Protein AF-A0AAA9SBT3-F1 (afdb_monomer)

Structure (mmCIF, N/CA/C/O backbone):
data_AF-A0AAA9SBT3-F1
#
_entry.id   AF-A0AAA9SBT3-F1
#
loop_
_atom_site.group_PDB
_atom_site.id
_atom_site.type_symbol
_atom_site.label_atom_id
_atom_site.label_alt_id
_atom_site.label_comp_id
_atom_site.label_asym_id
_atom_site.label_entity_id
_atom_site.label_seq_id
_atom_site.pdbx_PDB_ins_code
_atom_site.Cartn_x
_atom_site.Cartn_y
_atom_site.Cartn_z
_atom_site.occupancy
_atom_site.B_iso_or_equiv
_atom_site.auth_seq_id
_atom_site.auth_comp_id
_atom_site.auth_asym_id
_atom_site.auth_atom_id
_atom_site.pdbx_PDB_model_num
ATOM 1 N N . MET A 1 1 ? -6.600 -16.379 -8.487 1.00 61.62 1 MET A N 1
ATOM 2 C CA . MET A 1 1 ? -6.913 -15.166 -9.277 1.00 61.62 1 MET A CA 1
ATOM 3 C C . MET A 1 1 ? -7.416 -15.419 -10.704 1.00 61.62 1 MET A C 1
ATOM 5 O O . MET A 1 1 ? -7.814 -14.455 -11.329 1.00 61.62 1 MET A O 1
ATOM 9 N N . GLY A 1 2 ? -7.469 -16.645 -11.246 1.00 83.50 2 GLY A N 1
ATOM 10 C CA . GLY A 1 2 ? -8.150 -16.884 -12.538 1.00 83.50 2 GLY A CA 1
ATOM 11 C C . GLY A 1 2 ? -7.581 -16.132 -13.756 1.00 83.50 2 GLY A C 1
ATOM 12 O O . GLY A 1 2 ? -8.230 -16.096 -14.795 1.00 83.50 2 GLY A O 1
ATOM 13 N N . ILE A 1 3 ? -6.387 -15.533 -13.643 1.00 86.19 3 ILE A N 1
ATOM 14 C CA . ILE A 1 3 ? -5.742 -14.786 -14.727 1.00 86.19 3 ILE A CA 1
ATOM 15 C C . ILE A 1 3 ? -5.135 -15.793 -15.719 1.00 86.19 3 ILE A C 1
ATOM 17 O O . ILE A 1 3 ? -4.391 -16.681 -15.291 1.00 86.19 3 ILE A O 1
ATOM 21 N N . PRO A 1 4 ? -5.412 -15.672 -17.030 1.00 94.00 4 PRO A N 1
ATOM 22 C CA . PRO A 1 4 ? -4.791 -16.509 -18.050 1.00 94.00 4 PRO A CA 1
ATOM 23 C C . PRO A 1 4 ? -3.258 -16.438 -18.019 1.00 94.00 4 PRO A C 1
ATOM 25 O O . PRO A 1 4 ? -2.677 -15.352 -17.992 1.00 94.00 4 PRO A O 1
ATOM 28 N N . ALA A 1 5 ? -2.595 -17.594 -18.113 1.00 94.31 5 ALA A N 1
ATOM 29 C CA . ALA A 1 5 ? -1.138 -17.701 -17.987 1.00 94.31 5 ALA A CA 1
ATOM 30 C C . ALA A 1 5 ? -0.357 -16.816 -18.979 1.00 94.31 5 ALA A C 1
ATOM 32 O O . ALA A 1 5 ? 0.692 -16.277 -18.633 1.00 94.31 5 ALA A O 1
ATOM 33 N N . HIS A 1 6 ? -0.880 -16.619 -20.195 1.00 94.56 6 HIS A N 1
ATOM 34 C CA . HIS A 1 6 ? -0.233 -15.777 -21.204 1.00 94.56 6 HIS A CA 1
ATOM 35 C C . HIS A 1 6 ? -0.189 -14.291 -20.803 1.00 94.56 6 HIS A C 1
ATOM 37 O O . HIS A 1 6 ? 0.799 -13.625 -21.096 1.00 94.56 6 HIS A O 1
ATOM 43 N N . LEU A 1 7 ? -1.199 -13.778 -20.084 1.00 92.56 7 LEU A N 1
ATOM 44 C CA . LEU A 1 7 ? -1.194 -12.399 -19.578 1.00 92.56 7 LEU A CA 1
ATOM 45 C C . LEU A 1 7 ? -0.191 -12.236 -18.436 1.00 92.56 7 LEU A C 1
ATOM 47 O O . LEU A 1 7 ? 0.547 -11.255 -18.398 1.00 92.56 7 LEU A O 1
ATOM 51 N N . SER A 1 8 ? -0.112 -13.219 -17.535 1.00 91.81 8 SER A N 1
ATOM 52 C CA . SER A 1 8 ? 0.912 -13.233 -16.485 1.00 91.81 8 SER A CA 1
ATOM 53 C C . SER A 1 8 ? 2.327 -13.300 -17.066 1.00 91.81 8 SER A C 1
ATOM 55 O O . SER A 1 8 ? 3.227 -12.644 -16.549 1.00 91.81 8 SER A O 1
ATOM 57 N N . CYS A 1 9 ? 2.524 -14.055 -18.151 1.00 94.50 9 CYS A N 1
ATOM 58 C CA . CYS A 1 9 ? 3.790 -14.106 -18.883 1.00 94.50 9 CYS A CA 1
ATOM 59 C C . CYS A 1 9 ? 4.133 -12.746 -19.507 1.00 94.50 9 CYS A C 1
ATOM 61 O O . CYS A 1 9 ? 5.229 -12.236 -19.296 1.00 94.50 9 CYS A O 1
ATOM 63 N N . LEU A 1 10 ? 3.175 -12.118 -20.196 1.00 93.19 10 LEU A N 1
ATOM 64 C CA . LEU A 1 10 ? 3.362 -10.799 -20.802 1.00 93.19 10 LEU A CA 1
ATOM 65 C C . LEU A 1 10 ? 3.744 -9.739 -19.759 1.00 93.19 10 LEU A 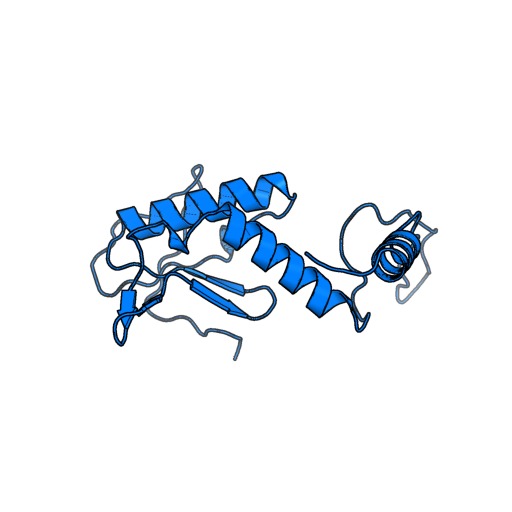C 1
ATOM 67 O O . LEU A 1 10 ? 4.699 -8.998 -19.969 1.00 93.19 10 LEU A O 1
ATOM 71 N N . LEU A 1 11 ? 3.037 -9.694 -18.626 1.00 92.06 11 LEU A N 1
ATOM 72 C CA . LEU A 1 11 ? 3.344 -8.766 -17.534 1.00 92.06 11 LEU A CA 1
ATOM 73 C C . LEU A 1 11 ? 4.725 -9.034 -16.931 1.00 92.06 11 LEU A C 1
ATOM 75 O O . LEU A 1 11 ? 5.469 -8.093 -16.681 1.00 92.06 11 LEU A O 1
ATOM 79 N N . ARG A 1 12 ? 5.091 -10.303 -16.727 1.00 93.00 12 ARG A N 1
ATOM 80 C CA . ARG A 1 12 ? 6.421 -10.665 -16.223 1.00 93.00 12 ARG A CA 1
ATOM 81 C C . ARG A 1 12 ? 7.518 -10.197 -17.174 1.00 93.00 12 ARG A C 1
ATOM 83 O O . ARG A 1 12 ? 8.483 -9.610 -16.713 1.00 93.00 12 ARG A O 1
ATOM 90 N N . ASN A 1 13 ? 7.346 -10.414 -18.475 1.00 92.94 13 ASN A N 1
ATOM 91 C CA . ASN A 1 13 ? 8.324 -10.008 -19.483 1.00 92.94 13 ASN A CA 1
ATOM 92 C C . ASN A 1 13 ? 8.411 -8.486 -19.627 1.00 92.94 13 ASN A C 1
ATOM 94 O O . ASN A 1 13 ? 9.485 -7.974 -19.902 1.00 92.94 13 ASN A O 1
ATOM 98 N N . LEU A 1 14 ? 7.307 -7.761 -19.416 1.00 90.88 14 LEU A N 1
ATOM 99 C CA . LEU A 1 14 ? 7.317 -6.298 -19.415 1.00 90.88 14 LEU A CA 1
ATOM 100 C C . LEU A 1 14 ? 8.219 -5.733 -18.309 1.00 90.88 14 LEU A C 1
ATOM 102 O O . LEU A 1 14 ? 8.846 -4.703 -18.524 1.00 90.88 14 LEU A O 1
ATOM 106 N N . TYR A 1 15 ? 8.258 -6.390 -17.146 1.00 91.31 15 TYR A N 1
ATOM 107 C CA . TYR A 1 15 ? 9.011 -5.960 -15.962 1.00 91.31 15 TYR A CA 1
ATOM 108 C C . TYR A 1 15 ? 10.348 -6.688 -15.754 1.00 91.31 15 TYR A C 1
ATOM 110 O O . TYR A 1 15 ? 11.076 -6.352 -14.825 1.00 91.31 15 TYR A O 1
ATOM 118 N N . ALA A 1 16 ? 10.678 -7.675 -16.587 1.00 93.31 16 ALA A N 1
ATOM 119 C CA . ALA A 1 16 ? 11.953 -8.380 -16.519 1.00 93.31 16 ALA A CA 1
ATOM 120 C C . ALA A 1 16 ? 13.078 -7.506 -17.088 1.00 93.31 16 ALA A C 1
ATOM 122 O O . ALA A 1 16 ? 12.895 -6.886 -18.134 1.00 93.31 16 ALA A O 1
ATOM 123 N N . ASP A 1 17 ? 14.222 -7.483 -16.397 1.00 92.25 17 ASP A N 1
ATOM 124 C CA . ASP A 1 17 ? 15.477 -6.861 -16.846 1.00 92.25 17 ASP A CA 1
ATOM 125 C C . ASP A 1 17 ? 15.308 -5.422 -17.374 1.00 92.25 17 ASP A C 1
ATOM 127 O O . ASP A 1 17 ? 15.911 -5.020 -18.370 1.00 92.25 17 ASP A O 1
ATOM 131 N N . GLN A 1 18 ? 14.430 -4.645 -16.725 1.00 91.81 18 GLN A N 1
ATOM 132 C CA . GLN A 1 18 ? 14.150 -3.269 -17.119 1.00 91.81 18 GLN A CA 1
ATOM 133 C C . GLN A 1 18 ? 15.353 -2.366 -16.863 1.00 91.81 18 GLN A C 1
ATOM 135 O O . GLN A 1 18 ? 15.917 -2.360 -15.773 1.00 91.81 18 GLN A O 1
ATOM 140 N N . GLU A 1 19 ? 15.656 -1.502 -17.827 1.00 94.44 19 GLU A N 1
ATOM 141 C CA . GLU A 1 19 ? 16.652 -0.445 -17.683 1.00 94.44 19 GLU A CA 1
ATOM 142 C C . GLU A 1 19 ? 16.013 0.932 -17.871 1.00 94.44 19 GLU A C 1
ATOM 144 O O . GLU A 1 19 ? 15.069 1.109 -18.646 1.00 94.44 19 GLU A O 1
ATOM 149 N N . ALA A 1 20 ? 16.538 1.925 -17.162 1.00 93.44 20 ALA A N 1
ATOM 150 C CA . ALA A 1 20 ? 16.184 3.326 -17.319 1.00 93.44 20 ALA A CA 1
ATOM 151 C C . ALA A 1 20 ? 17.437 4.195 -17.409 1.00 93.44 20 ALA A C 1
ATOM 153 O O . ALA A 1 20 ? 18.521 3.819 -16.973 1.00 93.44 20 ALA A O 1
ATOM 154 N N . THR A 1 21 ? 17.258 5.394 -17.950 1.00 95.56 21 THR A N 1
ATOM 155 C CA . THR A 1 21 ? 18.218 6.493 -17.873 1.00 95.56 21 THR A CA 1
ATOM 156 C C . THR A 1 21 ? 17.468 7.767 -17.490 1.00 95.56 21 THR A C 1
ATOM 158 O O . THR A 1 21 ? 16.279 7.919 -17.794 1.00 95.56 21 THR A O 1
ATOM 161 N N . VAL A 1 22 ? 18.141 8.687 -16.801 1.00 95.19 22 VAL A N 1
ATOM 162 C CA . VAL A 1 22 ? 17.583 9.987 -16.435 1.00 95.19 22 VAL A CA 1
ATOM 163 C C . VAL A 1 22 ? 18.094 11.037 -17.412 1.00 95.19 22 VAL A C 1
ATOM 165 O O . VAL A 1 22 ? 19.291 11.303 -17.504 1.00 95.19 22 VAL A O 1
ATOM 168 N N . ARG A 1 23 ? 17.169 11.688 -18.122 1.00 96.25 23 ARG A N 1
ATOM 169 C CA . ARG A 1 23 ? 17.480 12.859 -18.946 1.00 96.25 23 ARG A CA 1
ATOM 170 C C . ARG A 1 23 ? 17.313 14.132 -18.126 1.00 96.25 23 ARG A C 1
ATOM 172 O O . ARG A 1 23 ? 16.208 14.449 -17.687 1.00 96.25 23 ARG A O 1
ATOM 179 N N . THR A 1 24 ? 18.398 14.875 -17.964 1.00 95.38 24 THR A N 1
ATOM 180 C CA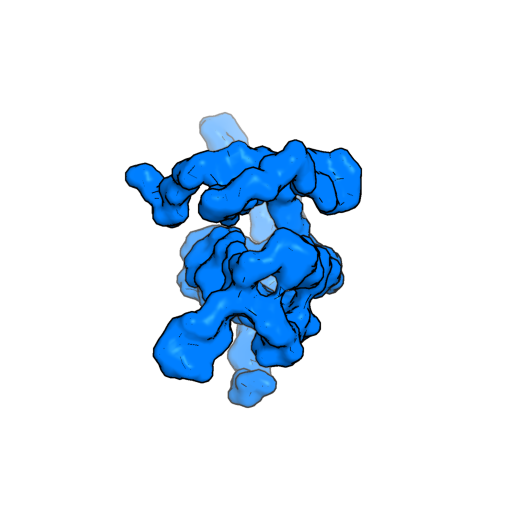 . THR A 1 24 ? 18.413 16.206 -17.347 1.00 95.38 24 THR A CA 1
ATOM 181 C C . THR A 1 24 ? 18.450 17.293 -18.428 1.00 95.38 24 THR A C 1
ATOM 183 O O . THR A 1 24 ? 18.459 16.999 -19.622 1.00 95.38 24 THR A O 1
ATOM 186 N N . ALA A 1 25 ? 18.474 18.567 -18.028 1.00 96.00 25 ALA A N 1
ATOM 187 C CA . ALA A 1 25 ? 18.624 19.678 -18.971 1.00 96.00 25 ALA A CA 1
ATOM 188 C C . ALA A 1 25 ? 19.999 19.715 -19.671 1.00 96.00 25 ALA A C 1
ATOM 190 O O . ALA A 1 25 ? 20.121 20.339 -20.720 1.00 96.00 25 ALA A O 1
ATOM 191 N N . HIS A 1 26 ? 21.017 19.069 -19.093 1.00 93.75 26 HIS A N 1
ATOM 192 C CA . HIS A 1 26 ? 22.408 19.184 -19.539 1.00 93.75 26 HIS A CA 1
ATOM 193 C C . HIS A 1 26 ? 22.925 17.881 -20.155 1.00 93.75 26 HIS A C 1
ATOM 195 O O . HIS A 1 26 ? 23.691 17.919 -21.112 1.00 93.75 26 HIS A O 1
ATOM 201 N N . GLU A 1 27 ? 22.483 16.733 -19.639 1.00 95.62 27 GLU A N 1
ATOM 202 C CA . GLU A 1 27 ? 22.971 15.420 -20.063 1.00 95.62 27 GLU A CA 1
ATOM 203 C C . GLU A 1 27 ? 21.970 14.291 -19.785 1.00 95.62 27 GLU A C 1
ATOM 205 O O . GLU A 1 27 ? 20.979 14.461 -19.066 1.00 95.62 27 GLU A O 1
ATOM 210 N N . THR A 1 28 ? 22.240 13.130 -20.376 1.00 97.62 28 THR A N 1
ATOM 211 C CA . THR A 1 28 ? 21.526 11.871 -20.129 1.00 97.62 28 THR A CA 1
ATOM 212 C C . THR A 1 28 ? 22.468 10.942 -19.378 1.00 97.62 28 THR A C 1
ATOM 214 O O . THR A 1 28 ? 23.614 10.792 -19.796 1.00 97.62 28 THR A O 1
ATOM 217 N N . THR A 1 29 ? 22.013 10.360 -18.269 1.00 96.94 29 THR A N 1
ATOM 218 C CA . THR A 1 29 ? 22.843 9.446 -17.472 1.00 96.94 29 THR A CA 1
ATOM 219 C C . THR A 1 29 ? 23.099 8.137 -18.216 1.00 96.94 29 THR A C 1
ATOM 221 O O . THR A 1 29 ? 22.394 7.799 -19.171 1.00 96.94 29 THR A O 1
ATOM 224 N N . ASP A 1 30 ? 24.040 7.337 -17.726 1.00 97.62 30 ASP A N 1
ATOM 225 C CA . ASP A 1 30 ? 24.140 5.940 -18.143 1.00 97.62 30 ASP A CA 1
ATOM 226 C C . ASP A 1 30 ? 22.854 5.167 -17.809 1.00 97.62 30 ASP A C 1
ATOM 228 O O . ASP A 1 30 ? 22.040 5.581 -16.969 1.00 97.62 30 ASP A O 1
ATOM 232 N N . TRP A 1 31 ? 22.673 4.042 -18.498 1.00 96.94 31 TRP A N 1
ATOM 233 C CA . TRP A 1 31 ? 21.599 3.102 -18.209 1.00 96.94 31 TRP A CA 1
ATOM 234 C C . TRP A 1 31 ? 21.828 2.425 -16.859 1.00 96.94 31 TRP A C 1
ATOM 236 O O . TRP A 1 31 ? 22.947 2.045 -16.513 1.00 96.94 31 TRP A O 1
ATOM 246 N N . PHE A 1 32 ? 20.751 2.250 -16.105 1.00 95.62 32 PHE A N 1
ATOM 247 C CA . PHE A 1 32 ? 20.743 1.512 -14.851 1.00 95.62 32 PHE A CA 1
ATOM 248 C C . PHE A 1 32 ? 19.514 0.612 -14.769 1.00 95.62 32 PHE A C 1
ATOM 250 O O . PHE A 1 32 ? 18.457 0.909 -15.324 1.00 95.62 32 PHE A O 1
ATOM 257 N N . GLN A 1 33 ? 19.656 -0.487 -14.040 1.00 95.44 33 GLN A N 1
ATOM 258 C CA . GLN A 1 33 ? 18.608 -1.487 -13.871 1.00 95.44 33 GLN A CA 1
ATOM 259 C C . GLN A 1 33 ? 17.519 -1.001 -12.905 1.00 95.44 33 GLN A C 1
ATOM 261 O O . GLN A 1 33 ? 17.805 -0.473 -11.825 1.00 95.44 33 GLN A O 1
ATOM 266 N N . ILE A 1 34 ? 16.258 -1.216 -13.273 1.00 92.44 34 ILE A N 1
ATOM 267 C CA . ILE A 1 34 ? 15.091 -0.967 -12.430 1.00 92.44 34 ILE A CA 1
ATOM 268 C C . ILE A 1 34 ? 14.801 -2.243 -11.642 1.00 92.44 34 ILE A C 1
ATOM 270 O O . ILE A 1 34 ? 14.315 -3.232 -12.181 1.00 92.44 34 ILE A O 1
ATOM 274 N N . GLY A 1 35 ? 15.084 -2.221 -10.339 1.00 88.44 35 GLY A N 1
ATOM 275 C CA . GLY A 1 35 ? 14.876 -3.395 -9.486 1.00 88.44 35 GLY A CA 1
ATOM 276 C C . GLY A 1 35 ? 13.447 -3.567 -8.963 1.00 88.44 35 GLY A C 1
ATOM 277 O O . GLY A 1 35 ? 13.018 -4.692 -8.713 1.00 88.44 35 GLY A O 1
ATOM 278 N N . LYS A 1 36 ? 12.715 -2.469 -8.731 1.00 88.62 36 LYS A N 1
ATOM 279 C CA . LYS A 1 36 ? 11.377 -2.479 -8.113 1.00 88.62 36 LYS A CA 1
ATOM 280 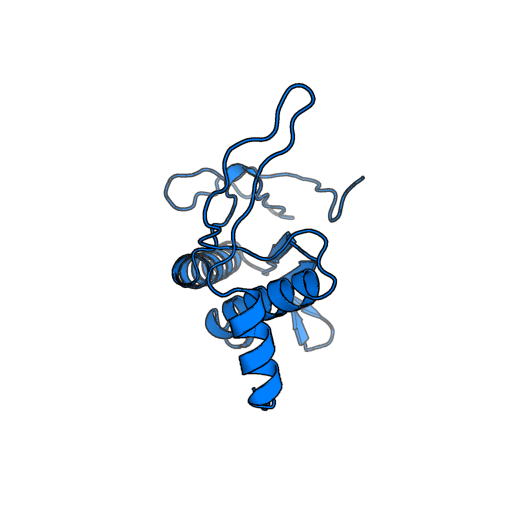C C . LYS A 1 36 ? 10.531 -1.311 -8.614 1.00 88.62 36 LYS A C 1
ATOM 282 O O . LYS A 1 36 ? 11.061 -0.248 -8.929 1.00 88.62 36 LYS A O 1
ATOM 287 N N . GLY A 1 37 ? 9.213 -1.495 -8.580 1.00 89.06 37 GLY A N 1
ATOM 288 C CA . GLY A 1 37 ? 8.225 -0.466 -8.900 1.00 89.06 37 GLY A CA 1
ATOM 289 C C . GLY A 1 37 ? 7.438 -0.762 -10.173 1.00 89.06 37 GLY A C 1
ATOM 290 O O . GLY A 1 37 ? 7.641 -1.774 -10.838 1.00 89.06 37 GLY A O 1
ATOM 291 N N . VAL A 1 38 ? 6.508 0.135 -10.488 1.00 90.25 38 VAL A N 1
ATOM 292 C CA . VAL A 1 38 ? 5.731 0.109 -11.731 1.00 90.25 38 VAL A CA 1
ATOM 293 C C . VAL A 1 38 ? 6.231 1.197 -12.680 1.00 90.25 38 VAL A C 1
ATOM 295 O O . VAL A 1 38 ? 6.719 2.236 -12.234 1.00 90.25 38 VAL A O 1
ATOM 298 N N . CYS A 1 39 ? 6.079 1.011 -13.990 1.00 89.25 39 CYS A N 1
ATOM 299 C CA . CYS A 1 39 ? 6.497 2.022 -14.962 1.00 89.25 39 CYS A CA 1
ATOM 300 C C . CYS A 1 39 ? 5.583 3.251 -14.875 1.00 89.25 39 CYS A C 1
ATOM 302 O O . CYS A 1 39 ? 4.430 3.202 -15.315 1.00 89.25 39 CYS A O 1
ATOM 304 N N . GLN A 1 40 ? 6.055 4.364 -14.320 1.00 85.88 40 GLN A N 1
ATOM 305 C CA . GLN A 1 40 ? 5.254 5.587 -14.270 1.00 85.88 40 GLN A CA 1
ATOM 306 C C . GLN A 1 40 ? 4.897 6.049 -15.695 1.00 85.88 40 GLN A C 1
ATOM 308 O O . GLN A 1 40 ? 5.738 6.053 -16.588 1.00 85.88 40 GLN A O 1
ATOM 313 N N . GLY A 1 41 ? 3.626 6.392 -15.924 1.00 87.88 41 GLY A N 1
ATOM 314 C CA . GLY A 1 41 ? 3.104 6.737 -17.254 1.00 87.88 41 GLY A CA 1
ATOM 315 C C . GLY A 1 41 ? 2.625 5.546 -18.095 1.00 87.88 41 GLY A C 1
ATOM 316 O O . GLY A 1 41 ? 1.947 5.754 -19.098 1.00 87.88 41 GLY A O 1
ATOM 317 N N . CYS A 1 42 ? 2.892 4.300 -17.685 1.00 91.19 42 CYS A N 1
ATOM 318 C CA . CYS A 1 42 ? 2.279 3.132 -18.318 1.00 91.19 42 CYS A CA 1
ATOM 319 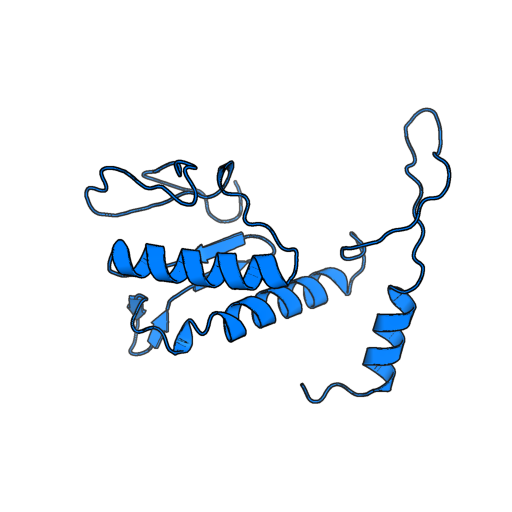C C . CYS A 1 42 ? 0.801 3.009 -17.917 1.00 91.19 42 CYS A C 1
ATOM 321 O O . CYS A 1 42 ? 0.447 3.117 -16.743 1.00 91.19 42 CYS A O 1
ATOM 323 N N . ILE A 1 43 ? -0.058 2.710 -18.895 1.00 93.00 43 ILE A N 1
ATOM 324 C CA . ILE A 1 43 ? -1.510 2.566 -18.707 1.00 93.00 43 ILE A CA 1
ATOM 325 C C . ILE A 1 43 ? -1.890 1.431 -17.742 1.00 93.00 43 ILE A C 1
ATOM 327 O O . ILE A 1 43 ? -2.945 1.478 -17.118 1.00 93.00 43 ILE A O 1
ATOM 331 N N . LEU A 1 44 ? -1.026 0.421 -17.594 1.00 91.25 44 LEU A N 1
ATOM 332 C CA . LEU A 1 44 ? -1.258 -0.723 -16.709 1.00 91.25 44 LEU A CA 1
ATOM 333 C C . LEU A 1 44 ? -0.812 -0.464 -15.269 1.00 91.25 44 LEU A C 1
ATOM 335 O O . LEU A 1 44 ? -1.285 -1.137 -14.354 1.00 91.25 44 LEU A O 1
ATOM 339 N N . SER A 1 45 ? 0.085 0.498 -15.051 1.00 91.69 45 SER A N 1
ATOM 340 C CA . SER A 1 45 ? 0.670 0.762 -13.735 1.00 91.69 45 SER A CA 1
ATOM 341 C C . SER A 1 45 ? -0.367 1.087 -12.658 1.00 91.69 45 SER A C 1
ATOM 343 O O . SER A 1 45 ? -0.268 0.497 -11.584 1.00 91.69 45 SER A O 1
ATOM 345 N N . PRO A 1 46 ? -1.411 1.907 -12.913 1.00 90.50 46 PRO A N 1
ATOM 346 C CA . PRO A 1 46 ? -2.473 2.124 -11.931 1.00 90.50 46 PRO A CA 1
ATOM 347 C C . PRO A 1 46 ? -3.196 0.829 -11.534 1.00 90.50 46 PRO A C 1
ATOM 349 O O . PRO A 1 46 ? -3.447 0.594 -10.355 1.00 90.50 46 PRO A O 1
ATOM 352 N N . CYS A 1 47 ? -3.490 -0.049 -12.500 1.00 90.44 47 CYS A N 1
ATOM 353 C CA . CYS A 1 47 ? -4.144 -1.330 -12.230 1.00 90.44 47 CYS A CA 1
ATOM 354 C C . CYS A 1 47 ? -3.254 -2.263 -11.400 1.00 90.44 47 CYS A C 1
ATOM 356 O O . CYS A 1 47 ? -3.750 -2.930 -10.495 1.00 90.44 47 CYS A O 1
ATOM 358 N N . LEU A 1 48 ? -1.949 -2.295 -11.686 1.00 90.31 48 LEU A N 1
ATOM 359 C CA . LEU A 1 48 ? -0.983 -3.103 -10.939 1.00 90.31 48 LEU A CA 1
ATOM 360 C C . LEU A 1 48 ? -0.797 -2.586 -9.509 1.00 90.31 48 LEU A C 1
ATOM 362 O O . LEU A 1 48 ? -0.803 -3.391 -8.581 1.00 90.31 48 LEU A O 1
ATOM 366 N N . CYS A 1 49 ? -0.713 -1.266 -9.313 1.00 89.25 49 CYS A N 1
ATOM 367 C CA . CYS A 1 49 ? -0.681 -0.667 -7.977 1.00 89.25 49 CYS A CA 1
ATOM 368 C C . CYS A 1 49 ? -1.935 -1.019 -7.172 1.00 89.25 49 CYS A C 1
ATOM 370 O O . CYS A 1 49 ? -1.825 -1.448 -6.026 1.00 89.25 49 CYS A O 1
ATOM 372 N N . ASN A 1 50 ? -3.120 -0.905 -7.779 1.00 89.25 50 ASN A N 1
ATOM 373 C CA . ASN A 1 50 ? -4.374 -1.252 -7.112 1.00 89.25 50 ASN A CA 1
ATOM 374 C C . ASN A 1 50 ? -4.442 -2.741 -6.757 1.00 89.25 50 ASN A C 1
ATOM 376 O O . ASN A 1 50 ? -4.891 -3.085 -5.668 1.00 89.25 50 ASN A O 1
ATOM 380 N N . LEU A 1 51 ? -3.974 -3.624 -7.646 1.00 89.69 51 LEU A N 1
ATOM 381 C CA . LEU A 1 51 ? -3.902 -5.058 -7.367 1.00 89.69 51 LEU A CA 1
ATOM 382 C C . LEU A 1 51 ? -2.987 -5.349 -6.169 1.00 89.69 51 LEU A C 1
ATOM 384 O O . LEU A 1 51 ? -3.301 -6.206 -5.347 1.00 89.69 51 LEU A O 1
ATOM 388 N N . TYR A 1 52 ? -1.875 -4.624 -6.061 1.00 89.19 52 TYR A N 1
ATOM 389 C CA . TYR A 1 52 ? -0.937 -4.752 -4.951 1.00 89.19 52 TYR A CA 1
ATOM 390 C C . TYR A 1 52 ? -1.524 -4.266 -3.627 1.00 89.19 52 TYR A C 1
ATOM 392 O O . TYR A 1 52 ? -1.456 -4.968 -2.621 1.00 89.19 52 TYR A O 1
ATOM 400 N N . ALA A 1 53 ? -2.157 -3.092 -3.643 1.00 89.38 53 ALA A N 1
ATOM 401 C CA . ALA A 1 53 ? -2.852 -2.549 -2.483 1.00 89.38 53 ALA A CA 1
ATOM 402 C C . ALA A 1 53 ? -3.973 -3.491 -2.021 1.00 89.38 53 ALA A C 1
ATOM 404 O O . ALA A 1 53 ? -4.111 -3.751 -0.829 1.00 89.38 53 ALA A O 1
ATOM 405 N N . GLU A 1 54 ? -4.737 -4.058 -2.956 1.00 89.62 54 GLU A N 1
ATOM 406 C CA . GLU A 1 54 ? -5.778 -5.036 -2.644 1.00 89.62 54 GLU A CA 1
ATOM 407 C C . GLU A 1 54 ? -5.192 -6.320 -2.042 1.00 89.62 54 GLU A C 1
ATOM 409 O O . GLU A 1 54 ? -5.729 -6.827 -1.062 1.00 89.62 54 GLU A O 1
ATOM 414 N N . TYR A 1 55 ? -4.065 -6.816 -2.562 1.00 90.81 55 TYR A N 1
ATOM 415 C CA . TYR A 1 55 ? -3.365 -7.968 -1.988 1.00 90.81 55 TYR A CA 1
ATOM 416 C C . TYR A 1 55 ? -2.951 -7.724 -0.528 1.00 90.81 55 TYR A C 1
ATOM 418 O O . TYR A 1 55 ? -3.209 -8.568 0.330 1.00 90.81 55 TYR A O 1
ATOM 426 N N . ILE A 1 56 ? -2.365 -6.560 -0.226 1.00 91.38 56 ILE A N 1
ATOM 427 C CA . ILE A 1 56 ? -1.996 -6.168 1.146 1.00 91.38 56 ILE A CA 1
ATOM 428 C C . ILE A 1 56 ? -3.238 -6.136 2.040 1.00 91.38 56 ILE A C 1
ATOM 430 O O . ILE A 1 56 ? -3.245 -6.709 3.124 1.00 91.38 56 ILE A O 1
ATOM 434 N N . MET A 1 57 ? -4.309 -5.501 1.569 1.00 89.75 57 MET A N 1
ATOM 435 C CA . MET A 1 57 ? -5.547 -5.320 2.328 1.00 89.75 57 MET A CA 1
ATOM 436 C C . MET A 1 57 ? -6.252 -6.643 2.635 1.00 89.75 57 MET A C 1
ATOM 438 O O . MET A 1 57 ? -6.716 -6.850 3.757 1.00 89.75 57 MET A O 1
ATOM 442 N N . GLN A 1 58 ? -6.287 -7.560 1.666 1.00 89.31 58 GLN A N 1
ATOM 443 C CA . GLN A 1 58 ? -6.831 -8.903 1.859 1.00 89.31 58 GLN A CA 1
ATOM 444 C C . GLN A 1 58 ? -6.004 -9.706 2.867 1.00 89.31 58 GLN A C 1
ATOM 446 O O . GLN A 1 58 ? -6.571 -10.364 3.739 1.00 89.31 58 GLN A O 1
ATOM 451 N N . ASN A 1 59 ? -4.673 -9.617 2.804 1.00 91.81 59 ASN A N 1
ATOM 452 C CA . ASN A 1 59 ? -3.801 -10.319 3.750 1.00 91.81 59 ASN A CA 1
ATOM 453 C C . ASN A 1 59 ? -3.809 -9.697 5.148 1.00 91.81 59 ASN A C 1
ATOM 455 O O . ASN A 1 59 ? -3.652 -10.422 6.129 1.00 91.81 59 ASN A O 1
ATOM 459 N N . ALA A 1 60 ? -4.082 -8.394 5.255 1.00 90.56 60 ALA A N 1
ATOM 460 C CA . ALA A 1 60 ? -4.282 -7.716 6.533 1.00 90.56 60 ALA A CA 1
ATOM 461 C C . ALA A 1 60 ? -5.604 -8.129 7.207 1.00 90.56 60 ALA A C 1
ATOM 463 O O . ALA A 1 60 ? -5.819 -7.816 8.380 1.00 90.56 60 ALA A O 1
ATOM 464 N N . ARG A 1 61 ? -6.477 -8.853 6.484 1.00 85.25 61 ARG A N 1
ATOM 465 C CA . ARG A 1 61 ? -7.738 -9.435 6.973 1.00 85.25 61 ARG A CA 1
ATOM 466 C C . ARG A 1 61 ? -8.622 -8.417 7.688 1.00 85.25 61 ARG A C 1
ATOM 468 O O . ARG A 1 61 ? -9.218 -8.705 8.725 1.00 85.25 61 ARG A O 1
ATOM 475 N N . LEU A 1 62 ? -8.713 -7.213 7.130 1.00 78.69 62 LEU A N 1
ATOM 476 C CA . LEU A 1 62 ? -9.513 -6.142 7.726 1.00 78.69 62 LEU A CA 1
ATOM 477 C C . LEU A 1 62 ? -11.011 -6.492 7.747 1.00 78.69 62 LEU A C 1
ATOM 479 O O . LEU A 1 62 ? -11.711 -6.083 8.662 1.00 78.69 62 LEU A O 1
ATOM 483 N N . ASP A 1 63 ? -11.488 -7.320 6.811 1.00 70.44 63 ASP A N 1
ATOM 484 C CA . ASP A 1 63 ? -12.872 -7.820 6.795 1.00 70.44 63 ASP A CA 1
ATOM 485 C C . ASP A 1 63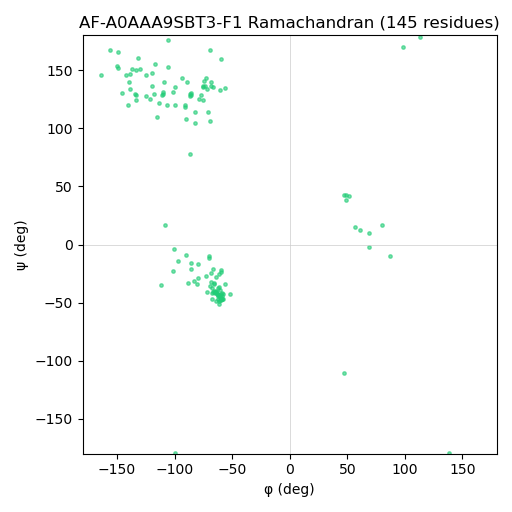 ? -13.190 -8.796 7.942 1.00 70.44 63 ASP A C 1
ATOM 487 O O . ASP A 1 63 ? -14.348 -8.935 8.335 1.00 70.44 63 ASP A O 1
ATOM 491 N N . GLU A 1 64 ? -12.173 -9.471 8.488 1.00 74.31 64 GLU A N 1
ATOM 492 C CA . GLU A 1 64 ? -12.308 -10.331 9.673 1.00 74.31 64 GLU A CA 1
ATOM 493 C C . GLU A 1 64 ? -12.183 -9.523 10.974 1.00 74.31 64 GLU A C 1
ATOM 495 O O . GLU A 1 64 ? -12.556 -10.003 12.048 1.00 74.31 64 GLU A O 1
ATOM 500 N N . ALA A 1 65 ? -11.659 -8.295 10.904 1.00 70.00 65 ALA A N 1
ATOM 501 C CA . ALA A 1 65 ? -11.566 -7.421 12.057 1.00 70.00 65 ALA A CA 1
ATOM 502 C C . ALA A 1 65 ? -12.965 -6.902 12.434 1.00 70.00 65 ALA A C 1
ATOM 504 O O . ALA A 1 65 ? -13.732 -6.439 11.592 1.00 70.00 65 ALA A O 1
ATOM 505 N N . GLN A 1 66 ? -13.296 -6.940 13.730 1.00 75.06 66 GLN A N 1
ATOM 506 C CA . GLN A 1 66 ? -14.511 -6.285 14.238 1.00 75.06 66 GLN A CA 1
ATOM 507 C C . GLN A 1 66 ? -14.416 -4.750 14.199 1.00 75.06 66 GLN A C 1
ATOM 509 O O . GLN A 1 66 ? -15.432 -4.080 14.358 1.00 75.06 66 GLN A O 1
ATOM 514 N N . ALA A 1 67 ? -13.213 -4.227 13.948 1.00 85.00 67 ALA A N 1
ATOM 515 C CA . ALA A 1 67 ? -12.892 -2.815 13.826 1.00 85.00 67 ALA A CA 1
ATOM 516 C C . ALA A 1 67 ? -13.426 -2.207 12.519 1.00 85.00 67 ALA A C 1
ATOM 518 O O . ALA A 1 67 ? -13.433 -2.849 11.465 1.00 85.00 67 ALA A O 1
ATOM 519 N N . GLY A 1 68 ? -13.871 -0.957 12.586 1.00 89.19 68 GLY A N 1
ATOM 520 C CA . GLY A 1 68 ? -14.501 -0.245 11.475 1.00 89.19 68 GLY A CA 1
ATOM 521 C C . GLY A 1 68 ? -15.705 0.564 11.938 1.00 89.19 68 GLY A C 1
ATOM 522 O O . GLY A 1 68 ? -16.034 0.569 13.119 1.00 89.19 68 GLY A O 1
ATOM 523 N N . ILE A 1 69 ? -16.371 1.250 11.010 1.00 90.81 69 ILE A N 1
ATOM 524 C CA . ILE A 1 69 ? -17.651 1.921 11.274 1.00 90.81 69 ILE A CA 1
ATOM 525 C C . ILE A 1 69 ? -18.771 1.188 10.544 1.00 90.81 69 ILE A C 1
ATOM 527 O O . ILE A 1 69 ? -18.699 0.940 9.335 1.00 90.81 69 ILE A O 1
ATOM 531 N N . LYS A 1 70 ? -19.861 0.891 11.257 1.00 91.06 70 LYS A N 1
ATOM 532 C CA . LYS A 1 70 ? -21.048 0.264 10.661 1.00 91.06 70 LYS A CA 1
ATOM 533 C C . LYS A 1 70 ? -21.943 1.294 9.976 1.00 91.06 70 LYS A C 1
ATOM 535 O O . LYS A 1 70 ? -22.612 2.089 10.628 1.00 91.06 70 LYS A O 1
ATOM 540 N N . ILE A 1 71 ? -22.060 1.200 8.653 1.00 90.25 71 ILE A N 1
ATOM 541 C CA . ILE A 1 71 ? -22.990 1.996 7.842 1.00 90.25 71 ILE A CA 1
ATOM 542 C C . ILE A 1 71 ? -23.929 1.057 7.088 1.00 90.25 71 ILE A C 1
ATOM 544 O O . ILE A 1 71 ? -23.489 0.158 6.377 1.00 90.25 71 ILE A O 1
ATOM 548 N N . ALA A 1 72 ? -25.244 1.245 7.241 1.00 91.62 72 ALA A N 1
ATOM 549 C CA . ALA A 1 72 ? -26.267 0.449 6.549 1.00 91.62 72 ALA A CA 1
ATOM 550 C C . ALA A 1 72 ? -26.036 -1.083 6.635 1.00 91.62 72 ALA A C 1
ATOM 552 O O . ALA A 1 72 ? -26.212 -1.806 5.655 1.00 91.62 72 ALA A O 1
ATOM 553 N N . ARG A 1 73 ? -25.655 -1.576 7.827 1.00 87.25 73 ARG A N 1
ATOM 554 C CA . ARG A 1 73 ? -25.322 -2.990 8.132 1.00 87.25 73 ARG A CA 1
ATOM 555 C C . ARG A 1 73 ? -24.035 -3.524 7.487 1.00 87.25 73 ARG A C 1
ATOM 557 O O . ARG A 1 73 ? -23.793 -4.726 7.551 1.00 87.25 73 ARG A O 1
ATOM 564 N N . ARG A 1 74 ? -23.210 -2.666 6.889 1.00 87.69 74 ARG A N 1
ATOM 565 C CA . ARG A 1 74 ? -21.877 -3.010 6.378 1.00 87.69 74 ARG A CA 1
ATOM 566 C C . ARG A 1 74 ? -20.815 -2.376 7.258 1.00 87.69 74 ARG A C 1
ATOM 568 O O . ARG A 1 74 ? -20.990 -1.241 7.687 1.00 87.69 74 ARG A O 1
ATOM 575 N N . ASN A 1 75 ? -19.738 -3.105 7.519 1.00 88.19 75 ASN A N 1
ATOM 576 C CA . ASN A 1 75 ? -18.584 -2.555 8.213 1.00 88.19 75 ASN A CA 1
ATOM 577 C C . ASN A 1 75 ? -17.659 -1.874 7.197 1.00 88.19 75 ASN A C 1
ATOM 579 O O . ASN A 1 75 ? -17.350 -2.467 6.164 1.00 88.19 75 ASN A O 1
ATOM 583 N N . ILE A 1 76 ? -17.249 -0.638 7.467 1.00 90.44 76 ILE A N 1
ATOM 584 C CA . ILE A 1 76 ? -16.310 0.118 6.636 1.00 90.44 76 ILE A CA 1
ATOM 585 C C . ILE A 1 76 ? -15.048 0.345 7.459 1.00 90.44 76 ILE A C 1
ATOM 587 O O . ILE A 1 76 ? -15.060 1.119 8.412 1.00 90.44 76 ILE A O 1
ATOM 591 N N . HIS A 1 77 ? -13.969 -0.334 7.081 1.00 91.12 77 HIS A N 1
ATOM 592 C CA . HIS A 1 77 ? -12.668 -0.249 7.749 1.00 91.12 77 HIS A CA 1
ATOM 593 C C . HIS A 1 77 ? -11.676 0.644 6.984 1.00 91.12 77 HIS A C 1
ATOM 595 O O . HIS A 1 77 ? -10.714 1.143 7.566 1.00 91.12 77 HIS A O 1
ATOM 601 N N . SER A 1 78 ? -11.879 0.839 5.672 1.00 90.38 78 SER A N 1
ATOM 602 C CA . SER A 1 78 ? -10.985 1.653 4.850 1.00 90.38 78 SER A CA 1
ATOM 603 C C . SER A 1 78 ? -11.675 2.365 3.685 1.00 90.38 78 SER A C 1
ATOM 605 O O . SER A 1 78 ? -12.667 1.890 3.130 1.00 90.38 78 SER A O 1
ATOM 607 N N . LEU A 1 79 ? -11.107 3.507 3.298 1.00 89.00 79 LEU A N 1
ATOM 608 C CA . LEU A 1 79 ? -11.329 4.189 2.026 1.00 89.00 79 LEU A CA 1
ATOM 609 C C . LEU A 1 79 ? -9.987 4.268 1.303 1.00 89.00 79 LEU A C 1
ATOM 611 O O . LEU A 1 79 ? -8.962 4.555 1.920 1.00 89.00 79 LEU A O 1
ATOM 615 N N . ARG A 1 80 ? -9.971 3.992 0.001 1.00 87.25 80 ARG A N 1
ATOM 616 C CA . ARG A 1 80 ? -8.728 3.868 -0.768 1.00 87.25 80 ARG A CA 1
ATOM 617 C C . ARG A 1 80 ? -8.860 4.643 -2.064 1.00 87.25 80 ARG A C 1
ATOM 619 O O . ARG A 1 80 ? -9.832 4.445 -2.793 1.00 87.25 80 ARG A O 1
ATOM 626 N N . ASN A 1 81 ? -7.889 5.499 -2.351 1.00 80.88 81 ASN A N 1
ATOM 627 C CA . ASN A 1 81 ? -7.795 6.183 -3.630 1.00 80.88 81 ASN A CA 1
ATOM 628 C C . ASN A 1 81 ? -6.340 6.274 -4.081 1.00 80.88 81 ASN A C 1
ATOM 630 O O . ASN A 1 81 ? -5.528 6.920 -3.427 1.00 80.88 81 ASN A O 1
ATOM 634 N N . ALA A 1 82 ? -6.039 5.686 -5.238 1.00 76.50 82 ALA A N 1
ATOM 635 C CA . ALA A 1 82 ? -4.698 5.661 -5.810 1.00 76.50 82 ALA A CA 1
ATOM 636 C C . ALA A 1 82 ? -3.635 5.256 -4.766 1.00 76.50 82 ALA A C 1
ATOM 638 O O . ALA A 1 82 ? -3.600 4.099 -4.357 1.00 76.50 82 ALA A O 1
ATOM 639 N N . GLY A 1 83 ? -2.774 6.193 -4.354 1.00 77.31 83 GLY A N 1
ATOM 640 C CA . GLY A 1 83 ? -1.724 5.967 -3.356 1.00 77.31 83 GLY A CA 1
ATOM 641 C C . GLY A 1 83 ? -2.135 6.230 -1.904 1.00 77.31 83 GLY A C 1
ATOM 642 O O . GLY A 1 83 ? -1.370 5.890 -1.006 1.00 77.31 83 GLY A O 1
ATOM 643 N N . ASP A 1 84 ? -3.313 6.808 -1.661 1.00 86.56 84 ASP A N 1
ATOM 644 C CA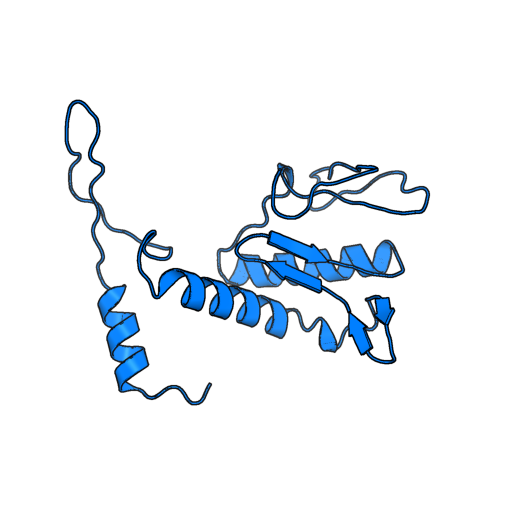 . ASP A 1 84 ? -3.780 7.176 -0.327 1.00 86.56 84 ASP A CA 1
ATOM 645 C C . ASP A 1 84 ? -4.756 6.134 0.227 1.00 86.56 84 ASP A C 1
ATOM 647 O O . ASP A 1 84 ? -5.689 5.674 -0.440 1.00 86.56 84 ASP A O 1
ATOM 651 N N . THR A 1 85 ? -4.553 5.782 1.493 1.00 90.06 85 THR A N 1
ATOM 652 C CA . THR A 1 85 ? -5.428 4.894 2.259 1.00 90.06 85 THR A CA 1
ATOM 653 C C . THR A 1 85 ? -5.855 5.598 3.536 1.00 90.06 85 THR A C 1
ATOM 655 O O . THR A 1 85 ? -5.019 6.041 4.319 1.00 90.06 85 THR A O 1
ATOM 658 N N . THR A 1 86 ? -7.159 5.642 3.777 1.00 92.00 86 THR A N 1
ATOM 659 C CA . THR A 1 86 ? -7.752 6.085 5.037 1.00 92.00 86 THR A CA 1
ATOM 660 C C . THR A 1 86 ? -8.283 4.869 5.771 1.00 92.00 86 THR A C 1
ATOM 662 O O . THR A 1 86 ? -9.149 4.173 5.248 1.00 92.00 86 THR A O 1
ATOM 665 N N . LEU A 1 87 ? -7.780 4.622 6.977 1.00 93.19 87 LEU A N 1
ATOM 666 C CA . LEU A 1 87 ? -8.335 3.630 7.895 1.00 93.19 87 LEU A CA 1
ATOM 667 C C . LEU A 1 87 ? -9.316 4.313 8.842 1.00 93.19 87 LEU A C 1
ATOM 669 O O . LEU A 1 87 ? -9.114 5.467 9.221 1.00 93.19 87 LEU A O 1
ATOM 673 N N . ILE A 1 88 ? -10.392 3.614 9.188 1.00 92.56 88 ILE A N 1
ATOM 674 C CA . ILE A 1 88 ? -11.486 4.166 9.984 1.00 92.56 88 ILE A CA 1
ATOM 675 C C . ILE A 1 88 ? -11.916 3.110 11.001 1.00 92.56 88 ILE A C 1
ATOM 677 O O . ILE A 1 88 ? -12.087 1.952 10.632 1.00 92.56 88 ILE A O 1
ATOM 681 N N . ALA A 1 89 ? -12.100 3.508 12.258 1.00 92.69 89 ALA A N 1
ATOM 682 C CA . ALA A 1 89 ? -12.629 2.662 13.325 1.00 92.69 89 ALA A CA 1
ATOM 683 C C . ALA A 1 89 ? -13.403 3.502 14.354 1.00 92.69 89 ALA A C 1
ATOM 685 O O . ALA A 1 89 ? -13.291 4.731 14.359 1.00 92.69 89 ALA A O 1
ATOM 686 N N . GLU A 1 90 ? -14.188 2.847 15.212 1.00 91.62 90 GLU A N 1
ATOM 687 C CA . GLU A 1 90 ? -14.935 3.511 16.292 1.00 91.62 90 GLU A CA 1
ATOM 688 C C . GLU A 1 90 ? -14.035 3.827 17.499 1.00 91.62 90 GLU A C 1
ATOM 690 O O . GLU A 1 90 ? -14.276 4.807 18.207 1.00 91.62 90 GLU A O 1
ATOM 695 N N . GLY A 1 91 ? -12.981 3.029 17.713 1.00 89.00 91 GLY A N 1
ATOM 696 C CA . GLY A 1 91 ? -12.031 3.181 18.816 1.00 89.00 91 GLY A CA 1
ATOM 697 C C . GLY A 1 91 ? -10.592 3.483 18.386 1.00 89.00 91 GLY A C 1
ATOM 698 O O . GLY A 1 91 ? -10.143 3.111 17.304 1.00 89.00 91 GLY A O 1
ATOM 699 N N . GLU A 1 92 ? -9.837 4.120 19.285 1.00 88.69 92 GLU A N 1
ATOM 700 C CA . GLU A 1 92 ? -8.394 4.346 19.119 1.00 88.69 92 GLU A CA 1
ATOM 701 C C . GLU A 1 92 ? -7.615 3.022 19.041 1.00 88.69 92 GLU A C 1
ATOM 703 O O . GLU A 1 92 ? -6.796 2.852 18.143 1.00 88.69 92 GLU A O 1
ATOM 708 N N . GLU A 1 93 ? -7.884 2.067 19.933 1.00 88.50 93 GLU A N 1
ATOM 709 C CA . GLU A 1 93 ? -7.200 0.764 19.926 1.00 88.50 93 GLU A CA 1
ATOM 710 C C . GLU A 1 93 ? -7.479 -0.011 18.632 1.00 88.50 93 GLU A C 1
ATOM 712 O O . GLU A 1 93 ? -6.557 -0.500 17.985 1.00 88.50 93 GLU A O 1
ATOM 717 N N . GLU A 1 94 ? -8.735 -0.016 18.184 1.00 90.44 94 GLU A N 1
ATOM 718 C CA . GLU A 1 94 ? -9.134 -0.625 16.915 1.00 90.44 94 GLU A CA 1
ATOM 719 C C . GLU A 1 94 ? -8.400 -0.011 15.716 1.00 90.44 94 GLU A C 1
ATOM 721 O O . GLU A 1 94 ? -7.922 -0.729 14.836 1.00 90.44 94 GLU A O 1
ATOM 726 N N . LEU A 1 95 ? -8.278 1.320 15.674 1.00 91.44 95 LEU A N 1
ATOM 727 C CA . LEU A 1 95 ? -7.559 2.007 14.604 1.00 91.44 95 LEU A CA 1
ATOM 728 C C . LEU A 1 95 ? -6.049 1.708 14.645 1.00 91.44 95 LEU A C 1
ATOM 730 O O . LEU A 1 95 ? -5.445 1.543 13.581 1.00 91.44 95 LEU A O 1
ATOM 734 N N . LYS A 1 96 ? -5.440 1.594 15.837 1.00 90.19 96 LYS A N 1
ATOM 735 C CA . LYS A 1 96 ? -4.036 1.158 15.989 1.00 90.19 96 LYS A CA 1
ATOM 736 C C . LYS A 1 96 ? -3.837 -0.242 15.428 1.00 90.19 96 LYS A C 1
ATOM 738 O O . LYS A 1 96 ? -2.922 -0.442 14.631 1.00 90.19 96 LYS A O 1
ATOM 743 N N . ASP A 1 97 ? -4.716 -1.174 15.776 1.00 90.00 97 ASP A N 1
ATOM 744 C CA . ASP A 1 97 ? -4.642 -2.557 15.308 1.00 90.00 97 ASP A CA 1
ATOM 745 C C . ASP A 1 97 ? -4.754 -2.654 13.782 1.00 90.00 97 ASP A C 1
ATOM 747 O O . ASP A 1 97 ? -3.980 -3.377 13.147 1.00 90.00 97 ASP A O 1
ATOM 751 N N . LEU A 1 98 ? -5.685 -1.912 13.166 1.00 92.31 98 LEU A N 1
ATOM 752 C CA . LEU A 1 98 ? -5.809 -1.869 11.704 1.00 92.31 98 LEU A CA 1
ATOM 753 C C . LEU A 1 98 ? -4.533 -1.318 11.056 1.00 92.31 98 LEU A C 1
ATOM 755 O O . LEU A 1 98 ? -4.054 -1.876 10.067 1.00 92.31 98 LEU A O 1
ATOM 759 N N . LEU A 1 99 ? -3.964 -0.247 11.613 1.00 92.00 99 LEU A N 1
ATOM 760 C CA . LEU A 1 99 ? -2.761 0.382 11.075 1.00 92.00 99 LEU A CA 1
ATOM 761 C C . LEU A 1 99 ? -1.529 -0.526 11.191 1.00 92.00 99 LEU A C 1
ATOM 763 O O . LEU A 1 99 ? -0.771 -0.629 10.226 1.00 92.00 99 LEU A O 1
ATOM 767 N N . ILE A 1 100 ? -1.358 -1.229 12.315 1.00 91.56 100 ILE A N 1
ATOM 768 C CA . ILE A 1 100 ? -0.273 -2.205 12.511 1.00 91.56 100 ILE A CA 1
ATOM 769 C C . ILE A 1 100 ? -0.392 -3.346 11.497 1.00 91.56 100 ILE A C 1
ATOM 771 O O . ILE A 1 100 ? 0.575 -3.632 10.795 1.00 91.56 100 ILE A O 1
ATOM 775 N N . LYS A 1 101 ? -1.582 -3.937 11.331 1.00 92.38 101 LYS A N 1
ATOM 776 C CA . LYS A 1 101 ? -1.802 -5.019 10.353 1.00 92.38 101 LYS A CA 1
ATOM 777 C C . LYS A 1 101 ? -1.483 -4.587 8.926 1.00 92.38 101 LYS A C 1
ATOM 779 O O . LYS A 1 101 ? -0.784 -5.295 8.204 1.00 92.38 101 LYS A O 1
ATOM 784 N N . VAL A 1 102 ? -1.972 -3.416 8.512 1.00 92.62 102 VAL A N 1
ATOM 785 C CA . VAL A 1 102 ? -1.686 -2.881 7.172 1.00 92.62 102 VAL A CA 1
ATOM 786 C C . VAL A 1 102 ? -0.194 -2.621 7.004 1.00 92.62 102 VAL A C 1
ATOM 788 O O . VAL A 1 102 ? 0.355 -2.946 5.954 1.00 92.62 102 VAL A O 1
ATOM 791 N N . LYS A 1 103 ? 0.478 -2.071 8.020 1.00 92.88 103 LYS A N 1
ATOM 792 C CA . LYS A 1 103 ? 1.923 -1.823 7.998 1.00 92.88 103 LYS A CA 1
ATOM 793 C C . LYS A 1 103 ? 2.723 -3.115 7.839 1.00 92.88 103 LYS A C 1
ATOM 795 O O . LYS A 1 103 ? 3.546 -3.195 6.932 1.00 92.88 103 LYS A O 1
ATOM 800 N N . GLU A 1 104 ? 2.457 -4.122 8.667 1.00 93.12 104 GLU A N 1
ATOM 801 C CA . GLU A 1 104 ? 3.160 -5.410 8.637 1.00 93.12 104 GLU A CA 1
ATOM 802 C C . GLU A 1 104 ? 2.991 -6.121 7.288 1.00 93.12 104 GLU A C 1
ATOM 804 O O . GLU A 1 104 ? 3.964 -6.618 6.718 1.00 93.12 104 GLU A O 1
ATOM 809 N N . GLU A 1 105 ? 1.776 -6.144 6.733 1.00 94.25 105 GLU A N 1
ATOM 810 C CA . GLU A 1 105 ? 1.537 -6.734 5.410 1.00 94.25 105 GLU A CA 1
ATOM 811 C C . GLU A 1 105 ? 2.158 -5.907 4.279 1.00 94.25 105 GLU A C 1
ATOM 813 O O . GLU A 1 105 ? 2.686 -6.475 3.323 1.00 94.25 105 GLU A O 1
ATOM 818 N N . SER A 1 106 ? 2.164 -4.577 4.397 1.00 92.44 106 SER A N 1
ATOM 819 C CA . SER A 1 106 ? 2.834 -3.697 3.431 1.00 92.44 106 SER A CA 1
ATOM 820 C C . SER A 1 106 ? 4.343 -3.959 3.404 1.00 92.44 106 SER A C 1
ATOM 822 O O . SER A 1 106 ? 4.926 -4.114 2.329 1.00 92.44 106 SER A O 1
ATOM 824 N N . GLU A 1 107 ? 4.981 -4.108 4.564 1.00 92.88 107 GLU A N 1
ATOM 825 C CA . GLU A 1 107 ? 6.427 -4.329 4.675 1.00 92.88 107 GLU A CA 1
ATOM 826 C C . GLU A 1 107 ? 6.878 -5.673 4.089 1.00 92.88 107 GLU A C 1
ATOM 828 O O . GLU A 1 107 ? 7.935 -5.734 3.459 1.00 92.88 107 GLU A O 1
ATOM 833 N N . LYS A 1 108 ? 6.054 -6.730 4.179 1.00 93.00 108 LYS A N 1
ATOM 834 C CA . LYS A 1 108 ? 6.303 -8.021 3.491 1.00 93.00 108 LYS A CA 1
ATOM 835 C C . LYS A 1 108 ? 6.381 -7.884 1.973 1.00 93.00 108 LYS A C 1
ATOM 837 O O . LYS A 1 108 ? 6.920 -8.748 1.285 1.00 93.00 108 LYS A O 1
ATOM 842 N N . THR A 1 109 ? 5.798 -6.810 1.466 1.00 87.81 109 THR A N 1
ATOM 843 C CA . THR A 1 109 ? 5.684 -6.481 0.052 1.00 87.81 109 THR A CA 1
ATOM 844 C C . THR A 1 109 ? 6.600 -5.300 -0.314 1.00 87.81 109 THR A C 1
ATOM 846 O O . THR A 1 109 ? 6.440 -4.658 -1.343 1.00 87.81 109 THR A O 1
ATOM 849 N N . ASP A 1 110 ? 7.583 -4.979 0.539 1.00 88.69 110 ASP A N 1
ATOM 850 C CA . ASP A 1 110 ? 8.506 -3.848 0.368 1.00 88.69 110 ASP A CA 1
ATOM 851 C C . ASP A 1 110 ? 7.819 -2.472 0.214 1.00 88.69 110 ASP A C 1
ATOM 853 O O . ASP A 1 110 ? 8.459 -1.490 -0.178 1.00 88.69 110 ASP A O 1
ATOM 857 N N . LEU A 1 111 ? 6.528 -2.368 0.545 1.00 89.12 111 LEU A N 1
ATOM 858 C CA . LEU A 1 111 ? 5.781 -1.119 0.552 1.00 89.12 111 LEU A CA 1
ATOM 859 C C . LEU A 1 111 ? 5.878 -0.504 1.949 1.00 89.12 111 LEU A C 1
ATOM 861 O O . LEU A 1 111 ? 5.461 -1.099 2.939 1.00 89.12 111 LEU A O 1
ATOM 865 N N . LYS A 1 112 ? 6.424 0.708 2.040 1.00 89.75 112 LYS A N 1
ATOM 866 C CA . LYS A 1 112 ? 6.564 1.418 3.316 1.00 89.75 112 LYS A CA 1
ATOM 867 C C . LYS A 1 112 ? 5.487 2.477 3.460 1.00 89.75 112 LYS A C 1
ATOM 869 O O . LYS A 1 112 ? 5.309 3.309 2.569 1.00 89.75 112 LYS A O 1
ATOM 874 N N . LEU A 1 113 ? 4.818 2.482 4.609 1.00 88.75 113 LEU A N 1
ATOM 875 C CA . LEU A 1 113 ? 3.937 3.582 4.980 1.00 88.75 113 LEU A CA 1
ATOM 876 C C . LEU A 1 113 ? 4.767 4.846 5.218 1.00 88.75 113 LEU A C 1
ATOM 878 O O . LEU A 1 113 ? 5.803 4.815 5.880 1.00 88.75 113 LEU A O 1
ATOM 882 N N . ASN A 1 114 ? 4.300 5.974 4.690 1.00 88.88 114 ASN A N 1
ATOM 883 C CA . ASN A 1 114 ? 4.931 7.267 4.922 1.00 88.88 114 ASN A CA 1
ATOM 884 C C . ASN A 1 114 ? 4.386 7.877 6.217 1.00 88.88 114 ASN A C 1
ATOM 886 O O . ASN A 1 114 ? 3.529 8.75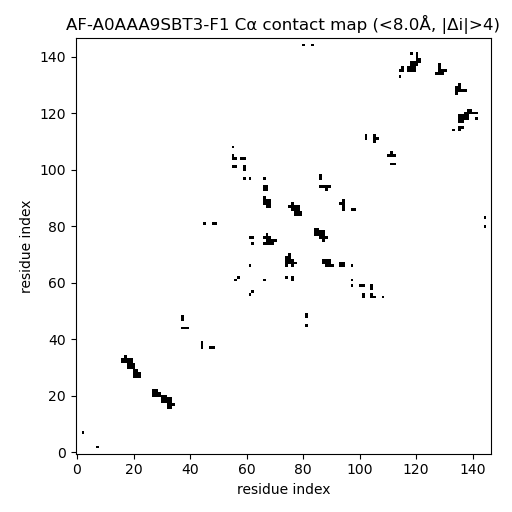8 6.175 1.00 88.88 114 ASN A O 1
ATOM 890 N N . ILE A 1 115 ? 4.874 7.390 7.359 1.00 87.69 115 ILE A N 1
ATOM 891 C CA . ILE A 1 115 ? 4.428 7.832 8.686 1.00 87.69 115 ILE A CA 1
ATOM 892 C C . ILE A 1 115 ? 4.485 9.365 8.847 1.00 87.69 115 ILE A C 1
ATOM 894 O O . ILE A 1 115 ? 3.476 9.928 9.277 1.00 87.69 115 ILE A O 1
ATOM 898 N N . PRO A 1 116 ? 5.539 10.083 8.392 1.00 87.44 116 PRO A N 1
ATOM 899 C CA . PRO A 1 116 ? 5.562 11.548 8.445 1.00 87.44 116 PRO A CA 1
ATOM 900 C C . PRO A 1 116 ? 4.438 12.246 7.666 1.00 87.44 116 PRO A C 1
ATOM 902 O O . PRO A 1 116 ? 4.111 13.397 7.967 1.00 87.44 116 PRO A O 1
ATOM 905 N N . LYS A 1 117 ? 3.845 11.596 6.657 1.00 87.88 117 LYS A N 1
ATOM 906 C CA . LYS A 1 117 ? 2.700 12.115 5.883 1.00 87.88 117 LYS A CA 1
ATOM 907 C C . LYS A 1 117 ? 1.348 11.598 6.360 1.00 87.88 117 LYS A C 1
ATOM 909 O O . LYS A 1 117 ? 0.328 12.172 5.988 1.00 87.88 117 LYS A O 1
ATOM 914 N N . THR A 1 118 ? 1.314 10.559 7.181 1.00 90.00 118 THR A N 1
ATOM 915 C CA . THR A 1 118 ? 0.056 10.040 7.710 1.00 90.00 118 THR A CA 1
ATOM 916 C C . THR A 1 118 ? -0.481 10.976 8.795 1.00 90.00 118 THR A C 1
ATOM 918 O O . THR A 1 118 ? 0.274 11.561 9.576 1.0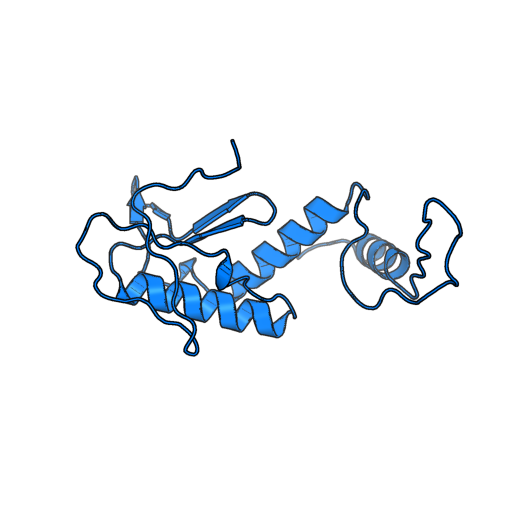0 90.00 118 THR A O 1
ATOM 921 N N . ARG A 1 119 ? -1.799 11.168 8.812 1.00 91.12 119 ARG A N 1
ATOM 922 C CA . ARG A 1 119 ? -2.508 12.045 9.749 1.00 91.12 119 ARG A CA 1
ATOM 923 C C . ARG A 1 119 ? -3.589 11.259 10.467 1.00 91.12 119 ARG A C 1
ATOM 925 O O . ARG A 1 119 ? -4.198 10.376 9.866 1.00 91.12 119 ARG A O 1
ATOM 932 N N . ILE A 1 120 ? -3.834 11.598 11.727 1.00 91.94 120 ILE A N 1
ATOM 933 C CA . ILE A 1 120 ? -4.941 11.041 12.506 1.00 91.94 120 ILE A CA 1
ATOM 934 C C . ILE A 1 120 ? -5.972 12.143 12.740 1.00 91.94 120 ILE A C 1
ATOM 936 O O . ILE A 1 120 ? -5.642 13.238 13.202 1.00 91.94 120 ILE A O 1
ATOM 940 N N . VAL A 1 121 ? -7.225 11.829 12.424 1.00 91.25 121 VAL A N 1
ATOM 941 C CA . VAL A 1 121 ? -8.388 12.689 12.655 1.00 91.25 121 VAL A CA 1
ATOM 942 C C . VAL A 1 121 ? -9.315 11.963 13.616 1.00 91.25 121 VAL A C 1
ATOM 944 O O . VAL A 1 121 ? -9.646 10.800 13.396 1.00 91.25 121 VAL A O 1
ATOM 947 N N . ALA A 1 122 ? -9.743 12.642 14.675 1.00 90.50 122 ALA A N 1
ATOM 948 C CA . ALA A 1 122 ? -10.652 12.077 15.661 1.00 90.50 122 ALA A CA 1
ATOM 949 C C . ALA A 1 122 ? -11.652 13.118 16.157 1.00 90.50 122 ALA A C 1
ATOM 951 O O . ALA A 1 122 ? -11.331 14.296 16.297 1.00 90.50 122 ALA A O 1
ATOM 952 N N . SER A 1 123 ? -12.868 12.661 16.458 1.00 86.31 123 SER A N 1
ATOM 953 C CA . SER A 1 123 ? -13.901 13.506 17.067 1.00 86.31 123 SER A CA 1
ATOM 954 C C . SER A 1 123 ? -13.715 13.681 18.583 1.00 86.31 123 SER A C 1
ATOM 956 O O . SER A 1 123 ? -14.345 14.562 19.166 1.00 86.31 123 SER A O 1
ATOM 958 N N . GLY A 1 124 ? -12.909 12.831 19.229 1.00 79.56 124 GLY A N 1
ATOM 959 C CA . GLY A 1 124 ? -12.649 12.843 20.671 1.00 79.56 124 GLY A CA 1
ATOM 960 C C . GLY A 1 124 ? -11.263 13.381 21.037 1.00 79.56 124 GLY A C 1
ATOM 961 O O . GLY A 1 124 ? -10.441 13.678 20.172 1.00 79.56 124 GLY A O 1
ATOM 962 N N . LEU A 1 125 ? -10.996 13.489 22.341 1.00 75.81 125 LEU A N 1
ATOM 963 C CA . LEU A 1 125 ? -9.661 13.790 22.860 1.00 75.81 125 LEU A CA 1
ATOM 964 C C . LEU A 1 125 ? -8.744 12.583 22.647 1.00 75.81 125 LEU A C 1
ATOM 966 O O . LEU A 1 125 ? -8.936 11.551 23.282 1.00 75.81 125 LEU A O 1
ATOM 970 N N . ILE A 1 126 ? -7.732 12.748 21.798 1.00 71.12 126 ILE A N 1
ATOM 971 C CA . ILE A 1 126 ? -6.604 11.821 21.672 1.00 71.12 126 ILE A CA 1
ATOM 972 C C . ILE A 1 126 ? -5.361 12.570 22.141 1.00 71.12 126 ILE A C 1
ATOM 974 O O . ILE A 1 126 ? -5.060 13.658 21.648 1.00 71.12 126 ILE A O 1
ATOM 978 N N . THR A 1 127 ? -4.685 12.032 23.153 1.00 69.38 127 THR A N 1
ATOM 979 C CA . THR A 1 127 ? -3.593 12.719 23.858 1.00 69.38 127 THR A CA 1
ATOM 980 C C . THR A 1 127 ? -2.231 12.483 23.215 1.00 69.38 127 THR A C 1
ATOM 982 O O . THR A 1 127 ? -1.400 13.391 23.222 1.00 69.38 127 THR A O 1
ATOM 985 N N . SER A 1 128 ? -1.992 11.305 22.636 1.00 75.81 128 SER A N 1
ATOM 986 C CA . SER A 1 128 ? -0.777 11.004 21.877 1.00 75.81 128 SER A CA 1
ATOM 987 C C . SER A 1 128 ? -0.942 9.757 21.010 1.00 75.81 128 SER A C 1
ATOM 989 O O . SER A 1 128 ? -1.605 8.796 21.393 1.00 75.81 128 SER A O 1
ATOM 991 N N . TRP A 1 129 ? -0.300 9.761 19.840 1.00 82.12 129 TRP A N 1
ATOM 992 C CA . TRP A 1 129 ? -0.287 8.622 18.926 1.00 82.12 129 TRP A CA 1
ATOM 993 C C . TRP A 1 129 ? 1.129 8.339 18.431 1.00 82.12 129 TRP A C 1
ATOM 995 O O . TRP A 1 129 ? 1.786 9.227 17.882 1.00 82.12 129 TRP A O 1
ATOM 1005 N N . GLN A 1 130 ? 1.598 7.107 18.624 1.00 82.56 130 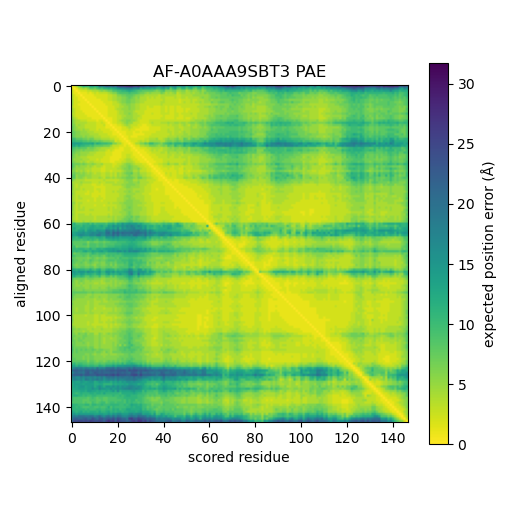GLN A N 1
ATOM 1006 C CA . GLN A 1 130 ? 2.931 6.671 18.216 1.00 82.56 130 GLN A CA 1
ATOM 1007 C C . GLN A 1 130 ? 2.893 5.263 17.633 1.00 82.56 130 GLN A C 1
ATOM 1009 O O . GLN A 1 130 ? 2.202 4.391 18.161 1.00 82.56 130 GLN A O 1
ATOM 1014 N N . ILE A 1 131 ? 3.666 5.054 16.570 1.00 81.12 131 ILE A N 1
ATOM 1015 C CA . ILE A 1 131 ? 3.951 3.747 15.971 1.00 81.12 131 ILE A CA 1
ATOM 1016 C C . ILE A 1 131 ? 5.450 3.691 15.715 1.00 81.12 131 ILE A C 1
ATOM 1018 O O . ILE A 1 131 ? 6.003 4.630 15.156 1.00 81.12 131 ILE A O 1
ATOM 1022 N N . ASP A 1 132 ? 6.107 2.618 16.157 1.00 79.00 132 ASP A N 1
ATOM 1023 C CA . ASP A 1 132 ? 7.559 2.428 16.034 1.00 79.00 132 ASP A CA 1
ATOM 1024 C C . ASP A 1 132 ? 8.386 3.646 16.455 1.00 79.00 132 ASP A C 1
ATOM 1026 O O . ASP A 1 132 ? 9.365 4.011 15.808 1.00 79.00 132 ASP A O 1
ATOM 1030 N N . TRP A 1 133 ? 7.992 4.278 17.565 1.00 79.81 133 TRP A N 1
ATOM 1031 C CA . TRP A 1 133 ? 8.640 5.476 18.119 1.00 79.81 133 TRP A CA 1
ATOM 1032 C C . TRP A 1 133 ? 8.475 6.748 17.274 1.00 79.81 133 TRP A C 1
ATOM 1034 O O . TRP A 1 133 ? 8.893 7.826 17.700 1.00 79.81 133 TRP A O 1
ATOM 1044 N N . GLU A 1 134 ? 7.811 6.664 16.122 1.00 84.19 134 GLU A N 1
ATOM 1045 C CA . GLU A 1 134 ? 7.432 7.811 15.311 1.00 84.19 134 GLU A CA 1
ATOM 1046 C C . GLU A 1 134 ? 6.087 8.368 15.786 1.00 84.19 134 GLU A C 1
ATOM 1048 O O . GLU A 1 134 ? 5.096 7.651 15.942 1.00 84.19 134 GLU A O 1
ATOM 1053 N N . THR A 1 135 ? 6.056 9.676 16.048 1.00 86.12 135 THR A N 1
ATOM 1054 C CA . THR A 1 135 ? 4.833 10.375 16.459 1.00 86.12 135 THR A CA 1
ATOM 1055 C C . THR A 1 135 ? 4.047 10.792 15.227 1.00 86.12 135 THR A C 1
ATOM 1057 O O . THR A 1 135 ? 4.592 11.431 14.327 1.00 86.12 135 THR A O 1
ATOM 1060 N N . MET A 1 136 ? 2.763 10.448 15.197 1.00 88.44 136 MET A N 1
ATOM 1061 C CA . MET A 1 136 ? 1.873 10.815 14.099 1.00 88.44 136 MET A CA 1
ATOM 1062 C C . MET A 1 136 ? 1.217 12.162 14.378 1.00 88.44 136 MET A C 1
ATOM 1064 O O . MET A 1 136 ? 0.816 12.451 15.507 1.00 88.44 136 MET A O 1
ATOM 1068 N N . GLU A 1 137 ? 1.097 12.995 13.346 1.00 89.75 137 GLU A N 1
ATOM 1069 C CA . GLU A 1 137 ? 0.464 14.302 13.490 1.00 89.75 137 GLU A CA 1
ATOM 1070 C C . GLU A 1 137 ? -1.063 14.149 13.591 1.00 89.75 137 GLU A C 1
ATOM 1072 O O . GLU A 1 137 ? -1.722 13.573 12.718 1.00 89.75 137 GLU A O 1
ATOM 1077 N N . MET A 1 138 ? -1.613 14.691 14.676 1.00 89.25 138 MET A N 1
ATOM 1078 C CA . MET A 1 138 ? -3.048 14.809 14.912 1.00 89.25 138 MET A CA 1
ATOM 1079 C C . MET A 1 138 ? -3.556 16.102 14.280 1.00 89.25 138 MET A C 1
ATOM 1081 O O . MET A 1 138 ? -3.021 17.175 14.563 1.00 89.25 138 MET A O 1
ATOM 1085 N N . VAL A 1 139 ? -4.614 16.026 13.479 1.00 90.50 139 VAL A N 1
ATOM 1086 C CA . VAL A 1 139 ? -5.209 17.203 12.827 1.00 90.50 139 VAL A CA 1
ATOM 1087 C C . VAL A 1 139 ? -6.716 17.242 13.052 1.00 90.50 139 VAL A C 1
ATOM 1089 O O . VAL A 1 139 ? -7.361 16.209 13.237 1.00 90.50 139 VAL A O 1
ATOM 1092 N N . ARG A 1 140 ? -7.289 18.450 13.071 1.00 87.12 140 ARG A N 1
ATOM 1093 C CA . ARG A 1 140 ? -8.747 18.639 13.190 1.00 87.12 140 ARG A CA 1
ATOM 1094 C C . ARG A 1 140 ? -9.453 18.448 11.855 1.00 87.12 140 ARG A C 1
ATOM 1096 O O . ARG A 1 140 ? -10.577 17.960 11.812 1.00 87.12 140 ARG A O 1
ATOM 1103 N N . ASP A 1 141 ? -8.776 18.836 10.790 1.00 86.81 141 ASP A N 1
ATOM 1104 C CA . ASP A 1 141 ? -9.248 18.820 9.423 1.00 86.81 141 ASP A CA 1
ATOM 1105 C C . ASP A 1 141 ? -8.124 18.341 8.502 1.00 86.81 141 ASP A C 1
ATOM 1107 O O . ASP A 1 141 ? -6.938 18.554 8.755 1.00 86.81 141 ASP A O 1
ATOM 1111 N N . PHE A 1 142 ? -8.513 17.634 7.447 1.00 84.50 142 PHE A N 1
ATOM 1112 C CA . PHE A 1 142 ? -7.601 17.117 6.442 1.00 84.50 142 PHE A CA 1
ATOM 1113 C C . PHE A 1 142 ? -8.295 17.144 5.087 1.00 84.50 142 PHE A C 1
ATOM 1115 O O . PHE A 1 142 ? -9.422 16.663 4.944 1.00 84.50 142 PHE A O 1
ATOM 1122 N N . ILE A 1 143 ? -7.619 17.698 4.085 1.00 83.56 143 ILE A N 1
ATOM 1123 C CA . ILE A 1 143 ? -8.121 17.704 2.715 1.00 83.56 143 ILE A CA 1
ATOM 1124 C C . ILE A 1 143 ? -7.777 16.353 2.087 1.00 83.56 143 ILE A C 1
ATOM 1126 O O . ILE A 1 143 ? -6.630 16.083 1.734 1.00 83.56 143 ILE A O 1
ATOM 1130 N N . PHE A 1 144 ? -8.782 15.489 1.963 1.00 73.62 144 PHE A N 1
ATOM 1131 C CA . PHE A 1 144 ? -8.633 14.192 1.315 1.00 73.62 144 PHE A CA 1
ATOM 1132 C C . PHE A 1 144 ? -8.661 14.366 -0.213 1.00 73.62 144 PHE A C 1
ATOM 1134 O O . PHE A 1 144 ? -9.637 14.886 -0.748 1.00 73.62 144 PHE A O 1
ATOM 1141 N N . LEU A 1 145 ? -7.618 13.876 -0.902 1.00 70.62 145 LEU A N 1
ATOM 1142 C CA . LEU A 1 145 ? -7.453 13.841 -2.373 1.00 70.62 145 LEU A CA 1
ATOM 1143 C C . LEU A 1 145 ? -6.994 15.135 -3.065 1.00 70.62 145 LEU A C 1
ATOM 1145 O O . LEU A 1 145 ? -7.063 15.227 -4.291 1.00 70.62 145 LEU A O 1
ATOM 1149 N N . GLY A 1 146 ? -6.447 16.083 -2.305 1.00 63.44 146 GLY A N 1
ATOM 1150 C CA . GLY A 1 146 ? -5.861 17.313 -2.842 1.00 63.44 146 GLY A CA 1
ATOM 1151 C C . GLY A 1 146 ? -6.790 18.527 -2.791 1.00 63.44 146 GLY A C 1
ATOM 1152 O O . GLY A 1 146 ? -7.963 18.425 -2.444 1.00 63.44 146 GLY A O 1
ATOM 1153 N N . SER A 1 147 ? -6.200 19.685 -3.086 1.00 49.78 147 SER A N 1
ATOM 1154 C CA . SER A 1 147 ? -6.789 21.032 -3.068 1.00 49.78 147 SER A CA 1
ATOM 1155 C C . SER A 1 147 ? -7.351 21.458 -4.417 1.00 49.78 147 SER A C 1
ATOM 1157 O O . SER A 1 147 ? -6.612 21.247 -5.409 1.00 49.78 147 SER A O 1
#

Solvent-accessible surface area (backbone atoms only — not comparable to full-atom values): 9375 Å² total; per-residue (Å²): 131,92,70,59,67,70,58,57,48,52,54,49,59,70,62,49,94,34,68,47,62,56,77,58,98,87,53,66,51,73,77,43,77,56,89,78,86,67,60,85,89,45,88,59,31,65,58,52,52,50,52,50,54,48,51,30,48,60,72,36,39,53,88,77,41,92,47,20,42,79,53,97,94,40,76,43,41,66,50,78,54,96,93,48,75,47,78,43,41,83,45,71,69,42,39,50,53,53,50,51,36,45,46,57,40,25,50,80,67,75,41,76,80,59,57,92,76,43,70,48,73,68,97,64,96,76,92,80,53,72,58,97,88,43,70,49,51,74,41,94,73,79,76,79,93,66,134

Radius of gyration: 19.03 Å; Cα contacts (8 Å, |Δi|>4): 135; chains: 1; bounding box: 50×39×45 Å

Foldseek 3Di:
DPDDPVVVVVVCVVQPQDWDWDDDPPDIGDIDTDPDADDPPDPCRQVVQVVLLVVLLVQLVVVVQPFADQDPNDGHQWDDDRPDIDGHGPDPVSSVSSVVSSQVSCVVVVHHDPQAPDEDEDPDDDPFDDDPNDTHHYDPDDDPPDD

pLDDT: mean 88.13, std 7.35, range [49.78, 97.62]

Nearest PDB structures (foldseek):
  8c8j-assembly1_A  TM=8.767E-01  e=6.542E-03  Homo sapiens
  8uw3-assembly1_A  TM=8.897E-01  e=9.024E-03  Homo sapiens
  8sxu-assembly1_A  TM=8.787E-01  e=1.510E-02  Homo sapiens

Secondary structure (DSSP, 8-state):
----HHHHHHHHHHHTT-EE--B-SS-BPPPEE--SS--TT-TTHHHHHHHHHHHHHHHTTTTTSS-SEEETTEEE-EEEETTEEEE--SSHHHHHHHHHHHHHHHHTTTPPP-GGG-EE--SS-----EETTEEPEE-S---TT--

Mean predicted aligned error: 6.22 Å

Sequence (147 aa):
MGIPAHLSCLLRNLYADQEATVRTAHETTDWFQIGKGVCQGCILSPCLCNLYAEYIMQNARLDEAQAGIKIARRNIHSLRNAGDTTLIAEGEEELKDLLIKVKEESEKTDLKLNIPKTRIVASGLITSWQIDWETMEMVRDFIFLGS